Protein AF-A0A4V4HPJ9-F1 (afdb_monomer_lite)

Foldseek 3Di:
DVPPLVVVVVVLVVLLCCLQPVQLVVLLVVLVVLVVVVVVLPDPVNVVCVVVDPPVVVVVSVVSSVVSNVRSVVSNVVSVVSVVVSVVVVVVVVVVVVVVVVVVVVVD

Secondary structure (DSSP, 8-state):
-THHHHHHHHHHHHHHHHIIIIIIHHHHHHHHHHHHHHHHT-STTHHHHHTTS-HHHHHHHHHHHHHHHHHHHHHHHHHHHHHHHHHHHHHHHHHHHHHHHHHHHHT-

Structure (mmCIF, N/CA/C/O backbone):
data_AF-A0A4V4HPJ9-F1
#
_entry.id   AF-A0A4V4HPJ9-F1
#
loop_
_atom_site.group_PDB
_atom_site.id
_atom_site.type_symbol
_atom_site.label_atom_id
_atom_site.label_alt_id
_atom_site.label_comp_id
_atom_site.label_asym_id
_atom_site.label_entity_id
_atom_site.label_seq_id
_atom_site.pdbx_PDB_ins_code
_atom_site.Cartn_x
_atom_site.Cartn_y
_atom_site.Cartn_z
_atom_site.occupancy
_atom_site.B_iso_or_equiv
_atom_site.auth_seq_id
_atom_site.auth_comp_id
_atom_site.auth_asym_id
_atom_site.auth_atom_id
_atom_site.pdbx_PDB_model_num
ATOM 1 N N . MET A 1 1 ? 25.891 -0.649 -17.354 1.00 48.69 1 MET A N 1
ATOM 2 C CA . MET A 1 1 ? 24.684 0.092 -16.921 1.00 48.69 1 MET A CA 1
ATOM 3 C C . MET A 1 1 ? 23.818 -0.675 -15.906 1.00 48.69 1 MET A C 1
ATOM 5 O O . MET A 1 1 ? 23.021 -0.042 -15.237 1.00 48.69 1 MET A O 1
ATOM 9 N N . ALA A 1 2 ? 24.025 -1.981 -15.671 1.00 51.81 2 ALA A N 1
ATOM 10 C CA . ALA A 1 2 ? 23.224 -2.787 -14.729 1.00 51.81 2 ALA A CA 1
ATOM 11 C C . ALA A 1 2 ? 23.339 -2.425 -13.224 1.00 51.81 2 ALA A C 1
ATOM 13 O O . ALA A 1 2 ? 22.511 -2.853 -12.429 1.00 51.81 2 ALA A O 1
ATOM 14 N N . ALA A 1 3 ? 24.340 -1.639 -12.810 1.00 53.06 3 ALA A N 1
ATOM 15 C CA . ALA A 1 3 ? 24.595 -1.365 -11.390 1.00 53.06 3 ALA A CA 1
ATOM 16 C C . ALA A 1 3 ? 23.608 -0.366 -10.744 1.00 53.06 3 ALA A C 1
ATOM 18 O O . ALA A 1 3 ? 23.471 -0.363 -9.527 1.00 53.06 3 ALA A O 1
ATOM 19 N N . GLY A 1 4 ? 22.921 0.470 -11.535 1.00 58.69 4 GLY A N 1
ATOM 20 C CA . GLY A 1 4 ? 21.981 1.473 -11.011 1.00 58.69 4 GLY A CA 1
ATOM 21 C C . GLY A 1 4 ? 20.619 0.891 -10.620 1.00 58.69 4 GLY A C 1
ATOM 22 O O . GLY A 1 4 ? 20.077 1.243 -9.575 1.00 58.69 4 GLY A O 1
ATOM 23 N N . TRP A 1 5 ? 20.095 -0.043 -11.418 1.00 63.00 5 TRP A N 1
ATOM 24 C CA . TRP A 1 5 ? 18.784 -0.653 -11.174 1.00 63.00 5 TRP A CA 1
ATOM 25 C C . TRP A 1 5 ? 18.772 -1.605 -9.985 1.00 63.00 5 TRP A C 1
ATOM 27 O O . TRP A 1 5 ? 17.794 -1.609 -9.254 1.00 63.00 5 TRP A O 1
ATOM 37 N N . GLY A 1 6 ? 19.862 -2.336 -9.723 1.00 62.88 6 GLY A N 1
ATOM 38 C CA . GLY A 1 6 ? 19.933 -3.225 -8.555 1.00 62.88 6 GLY A CA 1
ATOM 39 C C . GLY A 1 6 ? 19.735 -2.483 -7.227 1.00 62.88 6 GLY A C 1
ATOM 40 O O . GLY A 1 6 ? 18.981 -2.938 -6.375 1.00 62.88 6 GLY A O 1
ATOM 41 N N . VAL A 1 7 ? 20.339 -1.297 -7.088 1.00 69.81 7 VAL A N 1
ATOM 42 C CA . VAL A 1 7 ? 20.218 -0.458 -5.880 1.00 69.81 7 VAL A CA 1
ATOM 43 C C . VAL A 1 7 ? 18.826 0.178 -5.774 1.00 69.81 7 VAL A C 1
ATOM 45 O O . VAL A 1 7 ? 18.252 0.251 -4.690 1.00 69.81 7 VAL A O 1
ATOM 48 N N . ILE A 1 8 ? 18.261 0.625 -6.900 1.00 79.69 8 ILE A N 1
ATOM 49 C CA . ILE A 1 8 ? 16.920 1.229 -6.938 1.00 79.69 8 ILE A CA 1
ATOM 50 C C . ILE A 1 8 ? 15.834 0.173 -6.689 1.00 79.69 8 ILE A C 1
ATOM 52 O O . ILE A 1 8 ? 14.886 0.438 -5.951 1.00 79.69 8 ILE A O 1
ATOM 56 N N . GLY A 1 9 ? 15.980 -1.025 -7.250 1.00 82.62 9 GLY A N 1
ATOM 57 C CA . GLY A 1 9 ? 15.037 -2.123 -7.068 1.00 82.62 9 GLY A CA 1
ATOM 58 C C . GLY A 1 9 ? 15.011 -2.647 -5.639 1.00 82.62 9 GLY A C 1
ATOM 59 O O . GLY A 1 9 ? 13.931 -2.880 -5.101 1.00 82.62 9 GLY A O 1
ATOM 60 N N . GLU A 1 10 ? 16.167 -2.733 -4.974 1.00 86.19 10 GLU A N 1
ATOM 61 C CA . GLU A 1 10 ? 16.234 -3.070 -3.547 1.00 86.19 10 GLU A CA 1
ATOM 62 C C . GLU A 1 10 ? 15.531 -2.012 -2.682 1.00 86.19 10 GLU A C 1
ATOM 64 O O . GLU A 1 10 ? 14.713 -2.349 -1.825 1.00 86.19 10 GLU A O 1
ATOM 69 N N . ALA A 1 11 ? 15.772 -0.723 -2.943 1.00 85.75 11 ALA A N 1
ATOM 70 C CA . ALA A 1 11 ? 15.100 0.360 -2.226 1.00 85.75 11 ALA A CA 1
ATOM 71 C C . ALA A 1 11 ? 13.573 0.339 -2.427 1.00 85.75 11 ALA A C 1
ATOM 73 O O . ALA A 1 11 ? 12.820 0.552 -1.476 1.00 85.75 11 ALA A O 1
ATOM 74 N N . ILE A 1 12 ? 13.108 0.043 -3.643 1.00 87.25 12 ILE A N 1
ATOM 75 C CA . ILE A 1 12 ? 11.679 -0.072 -3.957 1.00 87.25 12 ILE A CA 1
ATOM 76 C C . ILE A 1 12 ? 11.066 -1.304 -3.289 1.00 87.25 12 ILE A C 1
ATOM 78 O O . ILE A 1 12 ? 9.984 -1.203 -2.713 1.00 87.25 12 ILE A O 1
ATOM 82 N N . ALA A 1 13 ? 11.750 -2.448 -3.307 1.00 87.50 13 ALA A N 1
ATOM 83 C CA . ALA A 1 13 ? 11.294 -3.648 -2.614 1.00 87.50 13 ALA A CA 1
ATOM 84 C C . ALA A 1 13 ? 11.160 -3.406 -1.102 1.00 87.50 13 ALA A C 1
ATOM 86 O O . ALA A 1 13 ? 10.139 -3.762 -0.514 1.00 87.50 13 ALA A O 1
ATOM 87 N N . ASN A 1 14 ? 12.140 -2.730 -0.493 1.00 90.19 14 ASN A N 1
ATOM 88 C CA . ASN A 1 14 ? 12.102 -2.351 0.919 1.00 90.19 14 ASN A CA 1
ATOM 89 C C . ASN A 1 14 ? 10.951 -1.383 1.225 1.00 90.19 14 ASN A C 1
ATOM 91 O O . ASN A 1 14 ? 10.254 -1.562 2.219 1.00 90.19 14 ASN A O 1
ATOM 95 N N . LEU A 1 15 ? 10.703 -0.396 0.359 1.00 90.12 15 LEU A N 1
ATOM 96 C CA . LEU A 1 15 ? 9.577 0.530 0.502 1.00 90.12 15 LEU A CA 1
ATOM 97 C C . LEU A 1 15 ? 8.226 -0.195 0.435 1.00 90.12 15 LEU A C 1
ATOM 99 O O . LEU A 1 15 ? 7.340 0.075 1.244 1.00 90.12 15 LEU A O 1
ATOM 103 N N . VAL A 1 16 ? 8.062 -1.113 -0.519 1.00 90.69 16 VAL A N 1
ATOM 104 C CA . VAL A 1 16 ? 6.846 -1.926 -0.673 1.00 90.69 16 VAL A CA 1
ATOM 105 C C . VAL A 1 16 ? 6.635 -2.803 0.558 1.00 90.69 16 VAL A C 1
ATOM 107 O O . VAL A 1 16 ? 5.527 -2.844 1.090 1.00 90.69 16 VAL A O 1
ATOM 110 N N . ALA A 1 17 ? 7.691 -3.461 1.040 1.00 91.12 17 ALA A N 1
ATOM 111 C CA . ALA A 1 17 ? 7.636 -4.284 2.242 1.00 91.12 17 ALA A CA 1
ATOM 112 C C . ALA A 1 17 ? 7.251 -3.460 3.479 1.00 91.12 17 ALA A C 1
ATOM 114 O O . ALA A 1 17 ? 6.340 -3.856 4.199 1.00 91.12 17 ALA A O 1
ATOM 115 N N . ALA A 1 18 ? 7.871 -2.293 3.677 1.00 91.06 18 ALA A N 1
ATOM 116 C CA . ALA A 1 18 ? 7.551 -1.390 4.781 1.00 91.06 18 ALA A CA 1
ATOM 117 C C . ALA A 1 18 ? 6.113 -0.855 4.686 1.00 91.06 18 ALA A C 1
ATOM 119 O O . ALA A 1 18 ? 5.387 -0.819 5.670 1.00 91.06 18 ALA A O 1
ATOM 120 N N . THR A 1 19 ? 5.649 -0.494 3.488 1.00 88.50 19 THR A N 1
ATOM 121 C CA . THR A 1 19 ? 4.282 0.022 3.304 1.00 88.50 19 THR A CA 1
ATOM 122 C C . THR A 1 19 ? 3.229 -1.040 3.639 1.00 88.50 19 THR A C 1
ATOM 124 O O . THR A 1 19 ? 2.203 -0.728 4.238 1.00 88.50 19 THR A O 1
ATOM 127 N N . ARG A 1 20 ? 3.490 -2.309 3.309 1.00 90.38 20 ARG A N 1
ATOM 128 C CA . ARG A 1 20 ? 2.593 -3.418 3.662 1.00 90.38 20 ARG A CA 1
ATOM 129 C C . ARG A 1 20 ? 2.680 -3.780 5.143 1.00 90.38 20 ARG A C 1
ATOM 131 O O . ARG A 1 20 ? 1.664 -3.758 5.829 1.00 90.38 20 ARG A O 1
ATOM 138 N N . GLY A 1 21 ? 3.883 -4.060 5.638 1.00 88.56 21 GLY A N 1
ATOM 139 C CA . GLY A 1 21 ? 4.098 -4.586 6.988 1.00 88.56 21 GLY A CA 1
ATOM 140 C C . GLY A 1 21 ? 3.995 -3.546 8.104 1.00 88.56 21 GLY A C 1
ATOM 141 O O . GLY A 1 21 ? 3.474 -3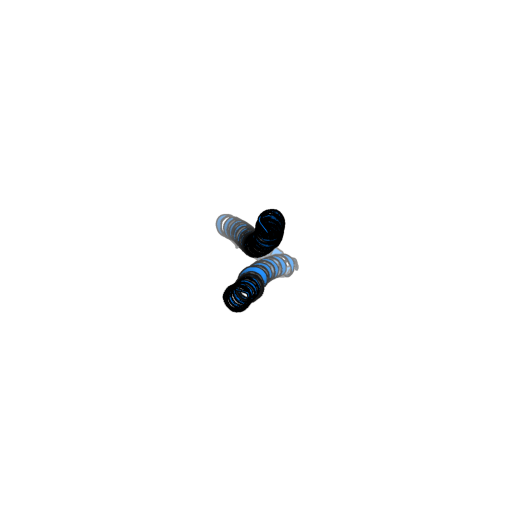.848 9.173 1.00 88.56 21 GLY A O 1
ATOM 142 N N . ASP A 1 22 ? 4.447 -2.313 7.868 1.00 90.50 22 ASP A N 1
ATOM 143 C CA . ASP A 1 22 ? 4.480 -1.274 8.906 1.00 90.50 22 ASP A CA 1
ATOM 144 C C . ASP A 1 22 ? 3.247 -0.358 8.870 1.00 90.50 22 ASP A C 1
ATOM 146 O O . ASP A 1 22 ? 3.002 0.375 9.830 1.00 90.50 22 ASP A O 1
ATOM 150 N N . VAL A 1 23 ? 2.463 -0.380 7.781 1.00 87.44 23 VAL A N 1
ATOM 151 C CA . VAL A 1 23 ? 1.300 0.510 7.603 1.00 87.44 23 VAL A CA 1
ATOM 152 C C . VAL A 1 23 ? 0.015 -0.256 7.304 1.00 87.44 23 VAL A C 1
ATOM 154 O O . VAL A 1 23 ? -0.896 -0.198 8.128 1.00 87.44 23 VAL A O 1
ATOM 157 N N . SER A 1 24 ? -0.084 -0.972 6.177 1.00 87.69 24 SER A N 1
ATOM 158 C CA . SER A 1 24 ? -1.346 -1.635 5.802 1.00 87.69 24 SER A CA 1
ATOM 159 C C . SER A 1 24 ? -1.788 -2.675 6.837 1.00 87.69 24 SER A C 1
ATOM 161 O O . SER A 1 24 ? -2.869 -2.560 7.419 1.00 87.69 24 SER A O 1
ATOM 163 N N . GLU A 1 25 ? -0.926 -3.652 7.132 1.00 90.38 25 GLU A N 1
ATOM 164 C CA . GLU A 1 25 ? -1.242 -4.753 8.044 1.00 90.38 25 GLU A CA 1
ATOM 165 C C . GLU A 1 25 ? -1.626 -4.259 9.455 1.00 90.38 25 GLU A C 1
ATOM 167 O O . GLU A 1 25 ? -2.658 -4.700 9.975 1.00 90.38 25 GLU A O 1
ATOM 172 N N . PRO A 1 26 ? -0.896 -3.313 10.087 1.00 91.12 26 PRO A N 1
ATOM 173 C CA . PRO A 1 26 ? -1.297 -2.753 11.373 1.00 91.12 26 PRO A CA 1
ATOM 174 C C . PRO A 1 26 ? -2.636 -2.016 11.330 1.00 91.12 26 PRO A C 1
ATOM 176 O O . PRO A 1 26 ? -3.438 -2.180 12.250 1.00 91.12 26 PRO A O 1
ATOM 179 N N . LEU A 1 27 ? -2.902 -1.220 10.289 1.00 86.94 27 LEU A N 1
ATOM 180 C CA . LEU A 1 27 ? -4.163 -0.483 10.163 1.00 86.94 27 LEU A CA 1
ATOM 181 C C . LEU A 1 27 ? -5.351 -1.436 10.011 1.00 86.94 27 LEU A C 1
ATOM 183 O O . LEU A 1 27 ? -6.350 -1.281 10.718 1.00 86.94 27 LEU A O 1
ATOM 187 N N . ALA A 1 28 ? -5.211 -2.467 9.176 1.00 86.62 28 ALA A N 1
ATOM 188 C CA . ALA A 1 28 ? -6.210 -3.517 9.024 1.00 86.62 28 ALA A CA 1
ATOM 189 C C . ALA A 1 28 ? -6.427 -4.287 10.338 1.00 86.62 28 ALA A C 1
ATOM 191 O O . ALA A 1 28 ? -7.565 -4.536 10.737 1.00 86.62 28 ALA A O 1
ATOM 192 N N . ALA A 1 29 ? -5.352 -4.613 11.063 1.00 88.69 29 ALA A N 1
ATOM 193 C CA . ALA A 1 29 ? -5.441 -5.305 12.346 1.00 88.69 29 ALA A CA 1
ATOM 194 C C . ALA A 1 29 ? -6.131 -4.460 13.429 1.00 88.69 29 ALA A C 1
ATOM 196 O O . ALA A 1 29 ? -6.892 -5.000 14.233 1.00 88.69 29 ALA A O 1
ATOM 197 N N . ILE A 1 30 ? -5.886 -3.146 13.470 1.00 85.69 30 ILE A N 1
ATOM 198 C CA . ILE A 1 30 ? -6.566 -2.234 14.401 1.00 85.69 30 ILE A CA 1
ATOM 199 C C . ILE A 1 30 ? -8.052 -2.135 14.049 1.00 85.69 30 ILE A C 1
ATOM 201 O O . ILE A 1 30 ? -8.882 -2.260 14.948 1.00 85.69 30 ILE A O 1
ATOM 205 N N . ALA A 1 31 ? -8.392 -1.974 12.766 1.00 83.81 31 ALA A N 1
ATOM 206 C CA . ALA A 1 31 ? -9.782 -1.947 12.312 1.00 83.81 31 ALA A CA 1
ATOM 207 C C . ALA A 1 31 ? -10.520 -3.244 12.681 1.00 83.81 31 ALA A C 1
ATOM 209 O O . ALA A 1 31 ? -11.609 -3.203 13.250 1.00 83.81 31 ALA A O 1
ATOM 210 N N . GLN A 1 32 ? -9.892 -4.401 12.452 1.00 84.06 32 GLN A N 1
ATOM 211 C CA . GLN A 1 32 ? -10.479 -5.694 12.794 1.00 84.06 32 GLN A CA 1
ATOM 212 C C . GLN A 1 32 ? -10.664 -5.865 14.307 1.00 84.06 32 GLN A C 1
ATOM 214 O O . GLN A 1 32 ? -11.720 -6.308 14.742 1.00 84.06 32 GLN A O 1
ATOM 219 N N . ARG A 1 33 ? -9.684 -5.463 15.128 1.00 84.25 33 ARG A N 1
ATOM 220 C CA . ARG A 1 33 ? -9.820 -5.501 16.596 1.00 84.25 33 ARG A CA 1
ATOM 221 C C . ARG A 1 33 ? -10.932 -4.590 17.106 1.00 84.25 33 ARG A C 1
ATOM 223 O O . ARG A 1 33 ? -11.602 -4.961 18.063 1.00 84.25 33 ARG A O 1
ATOM 230 N N . ALA A 1 34 ? -11.114 -3.418 16.496 1.00 78.44 34 ALA A N 1
ATOM 231 C CA . ALA A 1 34 ? -12.210 -2.515 16.839 1.00 78.44 34 ALA A CA 1
ATOM 232 C C . ALA A 1 34 ? -13.571 -3.171 16.548 1.00 78.44 34 ALA A C 1
ATOM 234 O O . ALA A 1 34 ? -14.432 -3.205 17.425 1.00 78.44 34 ALA A O 1
ATOM 235 N N . ARG A 1 35 ? -13.712 -3.800 15.374 1.00 78.38 35 ARG A N 1
ATOM 236 C CA . ARG A 1 35 ? -14.910 -4.562 14.999 1.00 78.38 35 ARG A CA 1
ATOM 237 C C . ARG A 1 35 ? -15.166 -5.752 15.930 1.00 78.38 35 ARG A C 1
ATOM 239 O O . ARG A 1 35 ? -16.292 -5.971 16.366 1.00 78.38 35 ARG A O 1
ATOM 246 N N . ASP A 1 36 ? -14.132 -6.527 16.244 1.00 78.88 36 ASP A N 1
ATOM 247 C CA . ASP A 1 36 ? -14.251 -7.709 17.105 1.00 78.88 36 ASP A CA 1
ATOM 248 C C . ASP A 1 36 ? -14.614 -7.332 18.548 1.00 78.88 36 ASP A C 1
ATOM 250 O O . ASP A 1 36 ? -15.337 -8.075 19.210 1.00 78.88 36 ASP A O 1
ATOM 254 N N . ALA A 1 37 ? -14.155 -6.173 19.033 1.00 72.19 37 ALA A N 1
ATOM 255 C CA . ALA A 1 37 ? -14.572 -5.631 20.322 1.00 72.19 37 ALA A CA 1
ATOM 256 C C . ALA A 1 37 ? -16.063 -5.247 20.320 1.00 72.19 37 ALA A C 1
ATOM 258 O O . ALA A 1 37 ? -16.772 -5.608 21.256 1.00 72.19 37 ALA A O 1
ATOM 259 N N . GLU A 1 38 ? -16.560 -4.611 19.250 1.00 65.56 38 GLU A N 1
ATOM 260 C CA . GLU A 1 38 ? -17.988 -4.276 19.092 1.00 65.56 38 GLU A CA 1
ATOM 261 C C . GLU A 1 38 ? -18.879 -5.536 19.004 1.00 65.56 38 GLU A C 1
ATOM 263 O O . GLU A 1 38 ? -19.996 -5.554 19.520 1.00 65.56 38 GLU A O 1
ATOM 268 N N . LEU A 1 39 ? -18.389 -6.622 18.389 1.00 59.19 39 LEU A N 1
ATOM 269 C CA . LEU A 1 39 ? -19.111 -7.899 18.271 1.00 59.19 39 LEU A CA 1
ATOM 270 C C . LEU A 1 39 ? -19.023 -8.773 19.537 1.00 59.19 39 LEU A C 1
ATOM 272 O O . LEU A 1 39 ? -19.974 -9.484 19.861 1.00 59.19 39 LEU A O 1
ATOM 276 N N . GLY A 1 40 ? -17.893 -8.745 20.251 1.00 55.62 40 GLY A N 1
ATOM 277 C CA . GLY A 1 40 ? -17.695 -9.455 21.521 1.00 55.62 40 GLY A CA 1
ATOM 278 C C . GLY A 1 40 ? -18.543 -8.881 22.662 1.00 55.62 40 GLY A C 1
ATOM 279 O O . GLY A 1 40 ? -18.966 -9.618 23.558 1.00 55.62 40 GLY A O 1
ATOM 280 N N . ASP A 1 41 ? -18.876 -7.594 22.563 1.00 54.09 41 ASP A N 1
ATOM 281 C CA . ASP A 1 41 ? -19.878 -6.898 23.363 1.00 54.09 41 ASP A CA 1
ATOM 282 C C . ASP A 1 41 ? -21.317 -7.137 22.844 1.00 54.09 41 ASP A C 1
ATOM 284 O O . ASP A 1 41 ? -22.158 -6.253 22.854 1.00 54.09 41 ASP A O 1
ATOM 288 N N . GLN A 1 42 ? -21.667 -8.355 22.431 1.00 54.38 42 GLN A N 1
ATOM 289 C CA . GLN A 1 42 ? -23.067 -8.750 22.182 1.00 54.38 42 GLN A CA 1
ATOM 290 C C . GLN A 1 42 ? -23.524 -9.853 23.146 1.00 54.38 42 GLN A C 1
ATOM 292 O O . GLN A 1 42 ? -24.282 -10.756 22.797 1.00 54.38 42 GLN A O 1
ATOM 297 N N . ASN A 1 43 ? -23.047 -9.779 24.391 1.00 52.62 43 ASN A N 1
ATOM 298 C CA . ASN A 1 43 ? -23.541 -10.575 25.511 1.00 52.62 43 ASN A CA 1
ATOM 299 C C . ASN A 1 43 ? -24.588 -9.755 26.290 1.00 52.62 43 ASN A C 1
ATOM 301 O O . ASN A 1 43 ? -24.602 -8.531 26.219 1.00 52.62 43 ASN A O 1
ATOM 305 N N . ALA A 1 44 ? -25.441 -10.393 27.099 1.00 54.69 44 ALA A N 1
ATOM 306 C CA . ALA A 1 44 ? -26.525 -9.721 27.845 1.00 54.69 44 ALA A CA 1
ATOM 307 C C . ALA A 1 44 ? -26.084 -8.517 28.724 1.00 54.69 44 ALA A C 1
ATOM 309 O O . ALA A 1 44 ? -26.910 -7.717 29.153 1.00 54.69 44 ALA A O 1
ATOM 310 N N . PHE A 1 45 ? -24.784 -8.388 29.013 1.00 55.03 45 PHE A N 1
ATOM 311 C CA . PHE A 1 45 ? -24.192 -7.271 29.754 1.00 55.03 45 PHE A CA 1
ATOM 312 C C . PHE A 1 45 ? -23.962 -6.021 28.892 1.00 55.03 45 PHE A C 1
ATOM 314 O O . PHE A 1 45 ? -24.027 -4.897 29.380 1.00 55.03 45 PHE A O 1
ATOM 321 N N . SER A 1 46 ? -23.696 -6.207 27.608 1.00 56.09 46 SER A N 1
ATOM 322 C CA . SER A 1 46 ? -23.403 -5.133 26.671 1.00 56.09 46 SER A CA 1
ATOM 323 C C . SER A 1 46 ? -24.659 -4.585 25.997 1.00 56.09 46 SER A C 1
ATOM 325 O O . SER A 1 46 ? -24.712 -3.394 25.719 1.00 56.09 46 SER A O 1
ATOM 327 N N . GLU A 1 47 ? -25.723 -5.384 25.892 1.00 58.00 47 GLU A N 1
ATOM 328 C CA . GLU A 1 47 ? -27.084 -4.899 25.597 1.00 58.00 47 GLU A CA 1
ATOM 329 C C . GLU A 1 47 ? -27.593 -3.929 26.690 1.00 58.00 47 GLU A C 1
ATOM 331 O O . GLU A 1 47 ? -28.313 -2.971 26.423 1.00 58.00 47 GLU A O 1
ATOM 336 N N . PHE A 1 48 ? -27.153 -4.116 27.940 1.00 59.94 48 PHE A N 1
ATOM 337 C CA . PHE A 1 48 ? -27.442 -3.190 29.041 1.00 59.94 48 PHE A CA 1
ATOM 338 C C . PHE A 1 48 ? -26.632 -1.882 28.942 1.00 59.94 48 PHE A C 1
ATOM 340 O O . PHE A 1 48 ? -27.100 -0.813 29.338 1.00 59.94 48 PHE A O 1
ATOM 347 N N . LEU A 1 49 ? -25.410 -1.947 28.404 1.00 60.91 49 LEU A N 1
ATOM 348 C CA . LEU A 1 49 ? -24.545 -0.782 28.195 1.00 60.91 49 LEU A CA 1
ATOM 349 C C . LEU A 1 49 ? -24.834 -0.052 26.876 1.00 60.91 49 LEU A C 1
ATOM 351 O O . LEU A 1 49 ? -24.539 1.138 26.788 1.00 60.91 49 LEU A O 1
ATOM 355 N N . SER A 1 50 ? -25.449 -0.693 25.878 1.00 60.88 50 SER A N 1
ATOM 356 C CA . SER A 1 50 ? -25.765 -0.061 24.589 1.00 60.88 50 SER A CA 1
ATOM 357 C C . SER A 1 50 ? -26.774 1.081 24.715 1.00 60.88 50 SER A C 1
ATOM 359 O O . SER A 1 50 ? -26.656 2.068 23.997 1.00 60.88 50 SER A O 1
ATOM 361 N N . ASP A 1 51 ? -27.691 1.010 25.686 1.00 60.84 51 ASP A N 1
ATOM 362 C CA . ASP A 1 51 ? -28.583 2.127 26.044 1.00 60.84 51 ASP A CA 1
ATOM 363 C C . ASP A 1 51 ? -27.864 3.247 26.828 1.00 60.84 51 ASP A C 1
ATOM 365 O O . ASP A 1 51 ? -28.407 4.336 27.022 1.00 60.84 51 ASP A O 1
ATOM 369 N N . SER A 1 52 ? -26.630 2.996 27.278 1.00 63.47 52 SER A N 1
ATOM 370 C CA . SER A 1 52 ? -25.795 3.933 28.043 1.00 63.47 52 SER A CA 1
ATOM 371 C C . SER A 1 52 ? -24.742 4.642 27.183 1.00 63.47 52 SER A C 1
ATOM 373 O O . SER A 1 52 ? -24.245 5.700 27.577 1.00 63.47 52 SER A O 1
ATOM 375 N N . VAL A 1 53 ? -24.386 4.082 26.020 1.00 65.44 53 VAL A N 1
ATOM 376 C CA . VAL A 1 53 ? -23.431 4.686 25.082 1.00 65.44 53 VAL A CA 1
ATOM 377 C C . VAL A 1 53 ? -24.173 5.670 24.171 1.00 65.44 53 VAL A C 1
ATOM 379 O O . VAL A 1 53 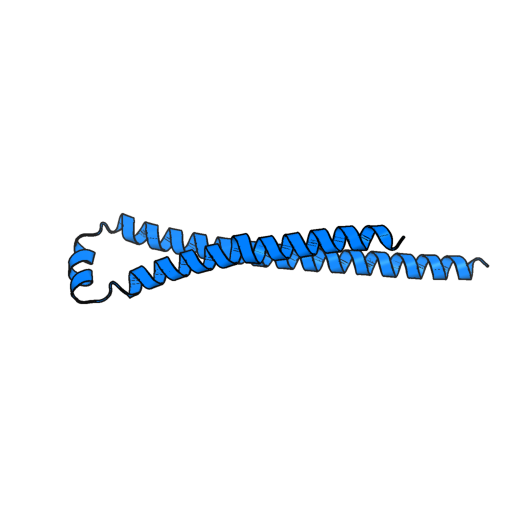? -25.078 5.276 23.436 1.00 65.44 53 VAL A O 1
ATOM 382 N N . PRO A 1 54 ? -23.805 6.964 24.164 1.00 73.25 54 PRO A N 1
ATOM 383 C CA . PRO A 1 54 ? -24.400 7.935 23.257 1.00 73.25 54 PRO A CA 1
ATOM 384 C C . PRO A 1 54 ? -24.249 7.502 21.794 1.00 73.25 54 PRO A C 1
ATOM 386 O O . PRO A 1 54 ? -23.149 7.179 21.348 1.00 73.25 54 PRO A O 1
ATOM 389 N N . SER A 1 55 ? -25.328 7.587 21.014 1.00 70.31 55 SER A N 1
ATOM 390 C CA . SER A 1 55 ? -25.350 7.201 19.591 1.00 70.31 55 SER A CA 1
ATOM 391 C C . SER A 1 55 ? -24.268 7.881 18.738 1.00 70.31 55 SER A C 1
ATOM 393 O O . SER A 1 55 ? -23.783 7.299 17.769 1.00 70.31 55 SER A O 1
ATOM 395 N N . ALA A 1 56 ? -23.844 9.090 19.123 1.00 65.81 56 ALA A N 1
ATOM 396 C CA . ALA A 1 56 ? -22.737 9.803 18.493 1.00 65.81 56 ALA A CA 1
ATOM 397 C C . ALA A 1 56 ? -21.399 9.046 18.601 1.00 65.81 56 ALA A C 1
ATOM 399 O O . ALA A 1 56 ? -20.642 9.028 17.633 1.00 65.81 56 ALA A O 1
ATOM 400 N N . ILE A 1 57 ? -21.128 8.385 19.731 1.00 69.56 57 ILE A N 1
ATOM 401 C CA . ILE A 1 57 ? -19.891 7.621 19.963 1.00 69.56 57 ILE A CA 1
ATOM 402 C C . ILE A 1 57 ? -19.895 6.344 19.116 1.00 69.56 57 ILE A C 1
ATOM 404 O O . ILE A 1 57 ? -18.956 6.117 18.364 1.00 69.56 57 ILE A O 1
ATOM 408 N N . ALA A 1 58 ? -21.002 5.595 19.107 1.00 68.50 58 ALA A N 1
ATOM 409 C CA . ALA A 1 58 ? -21.134 4.407 18.256 1.00 68.50 58 ALA A CA 1
ATOM 410 C C . ALA A 1 58 ? -20.992 4.737 16.754 1.00 68.50 58 ALA A C 1
ATOM 412 O O . ALA A 1 58 ? -20.377 3.998 15.986 1.00 68.50 58 ALA A O 1
ATOM 413 N N . SER A 1 59 ? -21.535 5.880 16.313 1.00 69.94 59 SER A N 1
ATOM 414 C CA . SER A 1 59 ? -21.377 6.333 14.923 1.00 69.94 59 SER A CA 1
ATOM 415 C C . SER A 1 59 ? -19.942 6.752 14.586 1.00 69.94 59 SER A C 1
ATOM 417 O O . SER A 1 59 ? -19.491 6.565 13.452 1.00 69.94 59 SER A O 1
ATOM 419 N N . PHE A 1 60 ? -19.222 7.299 15.568 1.00 75.31 60 PHE A N 1
ATOM 420 C CA . PHE A 1 60 ? -17.823 7.676 15.431 1.00 75.31 60 PHE A CA 1
ATOM 421 C C . PHE A 1 60 ? -16.939 6.437 15.286 1.00 75.31 60 PHE A C 1
ATOM 423 O O . PHE A 1 60 ? -16.149 6.391 14.346 1.00 75.31 60 PHE A O 1
ATOM 430 N N . ASP A 1 61 ? -17.132 5.414 16.122 1.00 77.69 61 ASP A N 1
ATOM 431 C CA . ASP A 1 61 ? -16.335 4.180 16.085 1.00 77.69 61 ASP A CA 1
ATOM 432 C C . ASP A 1 61 ? -16.468 3.456 14.741 1.00 77.69 61 ASP A C 1
ATOM 434 O O . ASP A 1 61 ? -15.463 3.136 14.104 1.00 77.69 61 ASP A O 1
ATOM 438 N N . ARG A 1 62 ? -17.693 3.334 14.216 1.00 78.75 62 ARG A N 1
ATOM 439 C CA . ARG A 1 62 ? -17.934 2.749 12.886 1.00 78.75 62 ARG A CA 1
ATOM 440 C C . ARG A 1 62 ? -17.290 3.554 11.754 1.00 78.75 62 ARG A C 1
ATOM 442 O O . ARG A 1 62 ? -16.806 2.995 10.771 1.00 78.75 62 ARG A O 1
ATOM 449 N N . THR A 1 63 ? -17.288 4.881 11.878 1.00 82.62 63 THR A N 1
ATOM 450 C CA . THR A 1 63 ? -16.638 5.769 10.902 1.00 82.62 63 THR A CA 1
ATOM 451 C C . THR A 1 63 ? -15.117 5.627 10.964 1.00 82.62 63 THR A C 1
ATOM 453 O O . THR A 1 63 ? -14.462 5.565 9.924 1.00 82.62 63 THR A O 1
ATOM 456 N N . ALA A 1 64 ? -14.555 5.542 12.170 1.00 79.56 64 ALA A N 1
ATOM 457 C CA . ALA A 1 64 ? -13.129 5.353 12.392 1.00 79.56 64 ALA A CA 1
ATOM 458 C C . ALA A 1 64 ? -12.654 3.989 11.870 1.00 79.56 64 ALA A C 1
ATOM 460 O O . ALA A 1 64 ? -11.642 3.925 11.176 1.00 79.56 64 ALA A O 1
ATOM 461 N N . GLU A 1 65 ? -13.409 2.918 12.113 1.00 85.31 65 GLU A N 1
ATOM 462 C CA . GLU A 1 65 ? -13.133 1.580 11.580 1.00 85.31 65 GLU A CA 1
ATOM 463 C C . GLU A 1 65 ? -13.102 1.567 10.042 1.00 85.31 65 GLU A C 1
ATOM 465 O O . GLU A 1 65 ? -12.166 1.042 9.428 1.00 85.31 65 GLU A O 1
ATOM 470 N N . GLY A 1 66 ? -14.100 2.194 9.411 1.00 84.94 66 GLY A N 1
ATOM 471 C CA . GLY A 1 66 ? -14.155 2.332 7.957 1.00 84.94 66 GLY A CA 1
ATOM 472 C C . GLY A 1 66 ? -12.977 3.134 7.402 1.00 84.94 66 GLY A C 1
ATOM 473 O O . GLY A 1 66 ? -12.385 2.745 6.397 1.00 84.94 66 GLY A O 1
ATOM 474 N N . ALA A 1 67 ? -12.591 4.220 8.077 1.00 87.88 67 ALA A N 1
ATOM 475 C CA . ALA A 1 67 ? -11.442 5.034 7.690 1.00 87.88 67 ALA A CA 1
ATOM 476 C C . ALA A 1 67 ? -10.112 4.274 7.819 1.00 87.88 67 ALA A C 1
ATOM 478 O O . ALA A 1 67 ? -9.266 4.380 6.933 1.00 87.88 67 ALA A O 1
ATOM 479 N N . LEU A 1 68 ? -9.935 3.486 8.884 1.00 86.25 68 LEU A N 1
ATOM 480 C CA . LEU A 1 68 ? -8.750 2.648 9.081 1.00 86.25 68 LEU A CA 1
ATOM 481 C C . LEU A 1 68 ? -8.649 1.551 8.017 1.00 86.25 68 LEU A C 1
ATOM 483 O O . LEU A 1 68 ? -7.572 1.347 7.462 1.00 86.25 68 LEU A O 1
ATOM 487 N N . SER A 1 69 ? -9.769 0.903 7.684 1.00 89.12 69 SER A N 1
ATOM 488 C CA . SER A 1 69 ? -9.812 -0.103 6.613 1.00 89.12 69 SER A CA 1
ATOM 489 C C . SER A 1 69 ? -9.472 0.518 5.256 1.00 89.12 69 SER A C 1
ATOM 491 O O . SER A 1 69 ? -8.595 0.029 4.555 1.00 89.12 69 SER A O 1
ATOM 493 N N . ALA A 1 70 ? -10.081 1.661 4.922 1.00 89.44 70 ALA A N 1
ATOM 494 C CA . ALA A 1 70 ? -9.791 2.369 3.676 1.00 89.44 70 ALA A CA 1
ATOM 495 C C . ALA A 1 70 ? -8.332 2.855 3.594 1.00 89.44 70 ALA A C 1
ATOM 497 O O . ALA A 1 70 ? -7.745 2.889 2.512 1.00 89.44 70 ALA A O 1
ATOM 498 N N . ALA A 1 71 ? -7.734 3.235 4.726 1.00 86.56 71 ALA A N 1
ATOM 499 C CA . ALA A 1 71 ? -6.328 3.616 4.791 1.00 86.56 71 ALA A CA 1
ATOM 500 C C . ALA A 1 71 ? -5.390 2.416 4.574 1.00 86.56 71 ALA A C 1
ATOM 502 O O . ALA A 1 71 ? -4.378 2.570 3.889 1.00 86.56 71 ALA A O 1
ATOM 503 N N . ALA A 1 72 ? -5.733 1.238 5.106 1.00 89.19 72 ALA A N 1
ATOM 504 C CA . ALA A 1 72 ? -5.008 -0.003 4.835 1.00 89.19 72 ALA A CA 1
ATOM 505 C C . ALA A 1 72 ? -5.083 -0.375 3.343 1.00 89.19 72 ALA A C 1
ATOM 507 O O . ALA A 1 72 ? -4.050 -0.516 2.690 1.00 89.19 72 ALA A O 1
ATOM 508 N N . ASP A 1 73 ? -6.292 -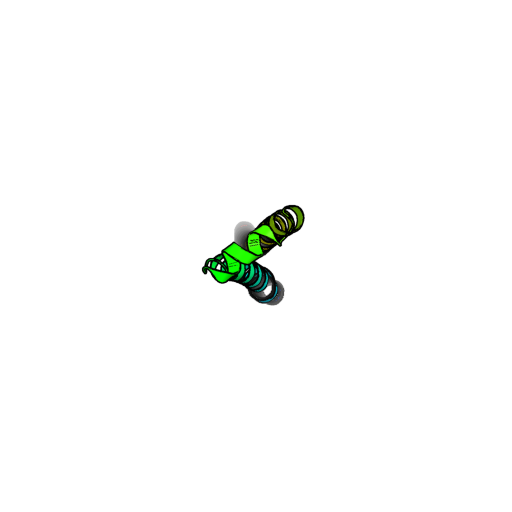0.385 2.770 1.00 91.00 73 ASP A N 1
ATOM 509 C CA . ASP A 1 73 ? -6.511 -0.670 1.346 1.00 91.00 73 ASP A CA 1
ATOM 510 C C . ASP A 1 73 ? -5.717 0.288 0.443 1.00 91.00 73 ASP A C 1
ATOM 512 O O . ASP A 1 73 ? -5.107 -0.118 -0.550 1.00 91.00 73 ASP A O 1
ATOM 516 N N . PHE A 1 74 ? -5.686 1.577 0.796 1.00 92.00 74 PHE A N 1
ATOM 517 C CA . PHE A 1 74 ? -4.897 2.573 0.078 1.00 92.00 74 PHE A CA 1
ATOM 518 C C . PHE A 1 74 ? -3.391 2.297 0.165 1.00 92.00 74 PHE A C 1
ATOM 520 O O . PHE A 1 74 ? -2.694 2.414 -0.845 1.00 92.00 74 PHE A O 1
ATOM 527 N N . ALA A 1 75 ? -2.880 1.935 1.344 1.00 87.88 75 ALA A N 1
ATOM 528 C CA . ALA A 1 75 ? -1.469 1.611 1.529 1.00 87.88 75 ALA A CA 1
ATOM 529 C C . ALA A 1 75 ? -1.057 0.387 0.691 1.00 87.88 75 ALA A C 1
ATOM 531 O O . ALA A 1 75 ? -0.021 0.423 0.021 1.00 87.88 75 ALA A O 1
ATOM 532 N N . ASP A 1 76 ? -1.891 -0.652 0.638 1.00 88.25 76 ASP A N 1
ATOM 533 C CA . ASP A 1 76 ? -1.637 -1.825 -0.203 1.00 88.25 76 ASP A CA 1
ATOM 534 C C . ASP A 1 76 ? -1.683 -1.505 -1.696 1.00 88.25 76 ASP A C 1
ATOM 536 O O . ASP A 1 76 ? -0.784 -1.913 -2.442 1.00 88.25 76 ASP A O 1
ATOM 540 N N . ALA A 1 77 ? -2.679 -0.729 -2.130 1.00 91.50 77 ALA A N 1
ATOM 541 C CA . ALA A 1 77 ? -2.792 -0.284 -3.515 1.00 91.50 77 ALA A CA 1
ATOM 542 C C . ALA A 1 77 ? -1.594 0.583 -3.934 1.00 91.50 77 ALA A C 1
ATOM 544 O O . ALA A 1 77 ? -1.083 0.451 -5.048 1.00 91.50 77 ALA A O 1
ATOM 545 N N . LEU A 1 78 ? -1.102 1.444 -3.037 1.00 89.81 78 LEU A N 1
ATOM 546 C CA . LEU A 1 78 ? 0.103 2.236 -3.263 1.00 89.81 78 LEU A CA 1
ATOM 547 C C . LEU A 1 78 ? 1.333 1.333 -3.416 1.00 89.81 78 LEU A C 1
ATOM 549 O O . LEU A 1 78 ? 2.103 1.502 -4.362 1.00 89.81 78 LEU A O 1
ATOM 553 N N . ALA A 1 79 ? 1.503 0.357 -2.522 1.00 88.56 79 ALA A N 1
ATOM 554 C CA . ALA A 1 79 ? 2.612 -0.589 -2.574 1.00 88.56 79 ALA A CA 1
ATOM 555 C C . ALA A 1 79 ? 2.604 -1.403 -3.883 1.00 88.56 79 ALA A C 1
ATOM 557 O O . ALA A 1 79 ? 3.639 -1.572 -4.531 1.00 88.56 79 ALA A O 1
ATOM 558 N N . GLU A 1 80 ? 1.429 -1.862 -4.319 1.00 91.25 80 GLU A N 1
ATOM 559 C CA . GLU A 1 80 ? 1.269 -2.559 -5.596 1.00 91.25 80 GLU A CA 1
ATOM 560 C C . GLU A 1 80 ? 1.556 -1.647 -6.798 1.00 91.25 80 GLU A C 1
ATOM 562 O O . GLU A 1 80 ? 2.298 -2.037 -7.704 1.00 91.25 80 GLU A O 1
ATOM 567 N N . GLY A 1 81 ? 1.039 -0.416 -6.785 1.00 89.75 81 GLY A N 1
ATOM 568 C CA . GLY A 1 81 ? 1.263 0.567 -7.843 1.00 89.75 81 GLY A CA 1
ATOM 569 C C . GLY A 1 81 ? 2.740 0.918 -8.021 1.00 89.75 81 GLY A C 1
ATOM 570 O O . GLY A 1 81 ? 3.239 0.945 -9.148 1.00 89.75 81 GLY A O 1
ATOM 571 N N . VAL A 1 82 ? 3.469 1.116 -6.919 1.00 91.38 82 VAL A N 1
ATOM 572 C CA . VAL A 1 82 ? 4.917 1.376 -6.943 1.00 91.38 82 VAL A CA 1
ATOM 573 C C . VAL A 1 82 ? 5.679 0.178 -7.518 1.00 91.38 82 VAL A C 1
ATOM 575 O O . VAL A 1 82 ? 6.534 0.356 -8.389 1.00 91.38 82 VAL A O 1
ATOM 578 N N . ALA A 1 83 ? 5.345 -1.046 -7.098 1.00 89.06 83 ALA A N 1
ATOM 579 C CA . ALA A 1 83 ? 5.969 -2.256 -7.631 1.00 89.06 83 ALA A CA 1
ATOM 580 C C . ALA A 1 83 ? 5.704 -2.432 -9.139 1.00 89.06 83 ALA A C 1
ATOM 582 O O . ALA A 1 83 ? 6.609 -2.793 -9.895 1.00 89.06 83 ALA A O 1
ATOM 583 N N . ALA A 1 84 ? 4.477 -2.162 -9.591 1.00 90.69 84 ALA A N 1
ATOM 584 C CA . ALA A 1 84 ? 4.101 -2.245 -10.998 1.00 90.69 84 ALA A CA 1
ATOM 585 C C . ALA A 1 84 ? 4.827 -1.193 -11.849 1.00 90.69 84 ALA A C 1
ATOM 587 O O . ALA A 1 84 ? 5.377 -1.527 -12.901 1.00 90.69 84 ALA A O 1
ATOM 588 N N . ALA A 1 85 ? 4.885 0.055 -11.375 1.00 87.81 85 ALA A N 1
ATOM 589 C CA . ALA A 1 85 ? 5.607 1.132 -12.045 1.00 87.81 85 ALA A CA 1
ATOM 590 C C . ALA A 1 85 ? 7.097 0.799 -12.184 1.00 87.81 85 ALA A C 1
ATOM 592 O O . ALA A 1 85 ? 7.667 0.947 -13.263 1.00 87.81 85 ALA A O 1
ATOM 593 N N . HIS A 1 86 ? 7.715 0.281 -11.122 1.00 89.56 86 HIS A N 1
ATOM 594 C CA . HIS A 1 86 ? 9.116 -0.120 -11.152 1.00 89.56 86 HIS A CA 1
ATOM 595 C C . HIS A 1 86 ? 9.402 -1.192 -12.211 1.00 89.56 86 HIS A C 1
ATOM 597 O O . HIS A 1 86 ? 10.291 -1.003 -13.040 1.00 89.56 86 HIS A O 1
ATOM 603 N N . ARG A 1 87 ? 8.597 -2.263 -12.259 1.00 88.62 87 ARG A N 1
ATOM 604 C CA . ARG A 1 87 ? 8.725 -3.313 -13.286 1.00 88.62 87 ARG A CA 1
ATOM 605 C C . ARG A 1 87 ? 8.555 -2.761 -14.699 1.00 88.62 87 ARG A C 1
ATOM 607 O O . ARG A 1 87 ? 9.269 -3.176 -15.607 1.00 88.62 87 ARG A O 1
ATOM 614 N N . ALA A 1 88 ? 7.615 -1.835 -14.893 1.00 89.31 88 ALA A N 1
ATOM 615 C CA . ALA A 1 88 ? 7.401 -1.200 -16.189 1.00 89.31 88 ALA A CA 1
ATOM 616 C C . ALA A 1 88 ? 8.628 -0.390 -16.635 1.00 89.31 88 ALA A C 1
ATOM 618 O O . ALA A 1 88 ? 8.992 -0.440 -17.809 1.00 89.31 88 ALA A O 1
ATOM 619 N N . TYR A 1 89 ? 9.290 0.306 -15.707 1.00 87.69 89 TYR A N 1
ATOM 620 C CA . TYR A 1 89 ? 10.527 1.023 -16.001 1.00 87.69 89 TYR A CA 1
ATOM 621 C C . TYR A 1 89 ? 11.699 0.089 -16.308 1.00 87.69 89 TYR A C 1
ATOM 623 O O . TYR A 1 89 ? 12.385 0.317 -17.300 1.00 87.69 89 TYR A O 1
ATOM 631 N N . GLU A 1 90 ? 11.909 -0.972 -15.524 1.00 88.94 90 GLU A N 1
ATOM 632 C CA . GLU A 1 90 ? 12.969 -1.956 -15.802 1.00 88.94 90 GLU A CA 1
ATOM 633 C C . GLU A 1 90 ? 12.790 -2.619 -17.171 1.00 88.94 90 GLU A C 1
ATOM 635 O O . GLU A 1 90 ? 13.748 -2.845 -17.909 1.00 88.94 90 GLU A O 1
ATOM 640 N N . GLU A 1 91 ? 11.546 -2.931 -17.524 1.00 90.69 91 GLU A N 1
ATOM 641 C CA . GLU A 1 91 ? 11.200 -3.501 -18.817 1.00 90.69 91 GLU A CA 1
ATOM 642 C C . GLU A 1 91 ? 11.434 -2.504 -19.962 1.00 90.69 91 GLU A C 1
ATOM 644 O O . GLU A 1 91 ? 11.994 -2.870 -20.9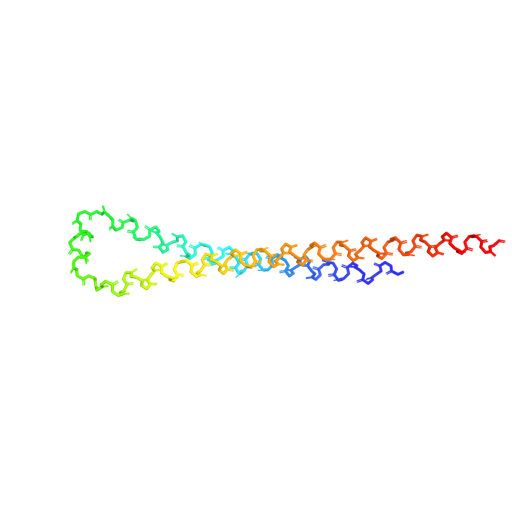95 1.00 90.69 91 GLU A O 1
ATOM 649 N N . ALA A 1 92 ? 11.039 -1.240 -19.787 1.00 89.12 92 ALA A N 1
ATOM 650 C CA . ALA A 1 92 ? 11.284 -0.193 -20.774 1.00 89.12 92 ALA A CA 1
ATOM 651 C C . ALA A 1 92 ? 12.786 0.067 -20.980 1.00 89.12 92 ALA A C 1
ATOM 653 O O . ALA A 1 92 ? 13.227 0.232 -22.120 1.00 89.12 92 ALA A O 1
ATOM 654 N N . ASP A 1 93 ? 13.575 0.063 -19.902 1.00 88.06 93 ASP A N 1
ATOM 655 C CA . ASP A 1 93 ? 15.029 0.224 -19.963 1.00 88.06 93 ASP A CA 1
ATOM 656 C C . ASP A 1 93 ? 15.684 -0.947 -20.702 1.00 88.06 93 ASP A C 1
ATOM 658 O O . ASP A 1 93 ? 16.475 -0.735 -21.620 1.00 88.06 93 ASP A O 1
ATOM 662 N N . ARG A 1 94 ? 15.267 -2.185 -20.400 1.00 89.19 94 ARG A N 1
ATOM 663 C CA . ARG A 1 94 ? 15.753 -3.382 -21.097 1.00 89.19 94 ARG A CA 1
ATOM 664 C C . ARG A 1 94 ? 15.482 -3.316 -22.597 1.00 89.19 94 ARG A C 1
ATOM 666 O O . ARG A 1 94 ? 16.412 -3.474 -23.381 1.00 89.19 94 ARG A O 1
ATOM 673 N N . ARG A 1 95 ? 14.244 -3.001 -22.998 1.00 92.44 95 ARG A N 1
ATOM 674 C CA . ARG A 1 95 ? 13.893 -2.843 -24.421 1.00 92.44 95 ARG A CA 1
ATOM 675 C C . ARG A 1 95 ? 14.708 -1.746 -25.096 1.00 92.44 95 ARG A C 1
ATOM 677 O O . ARG A 1 95 ? 15.137 -1.923 -26.231 1.00 92.44 95 ARG A O 1
ATOM 684 N N . SER A 1 96 ? 14.940 -0.634 -24.399 1.00 89.19 96 SER A N 1
ATOM 685 C CA . SER A 1 96 ? 15.751 0.470 -24.920 1.00 89.19 96 SER A CA 1
ATOM 686 C C . SER A 1 96 ? 17.204 0.036 -25.133 1.00 89.19 96 SER A C 1
ATOM 688 O O . SER A 1 96 ? 17.794 0.355 -26.161 1.00 89.19 96 SER A O 1
ATOM 690 N N . CYS A 1 97 ? 17.784 -0.730 -24.202 1.00 89.44 97 CYS A N 1
ATOM 691 C CA . CYS A 1 97 ? 19.115 -1.311 -24.374 1.00 89.44 97 CYS A CA 1
ATOM 692 C C . CYS A 1 97 ? 19.176 -2.286 -25.555 1.00 89.44 97 CYS A C 1
ATOM 694 O O . CYS A 1 97 ? 20.096 -2.178 -26.363 1.00 89.44 97 CYS A O 1
ATOM 696 N N . ASP A 1 98 ? 18.206 -3.192 -25.681 1.00 93.00 98 ASP A N 1
ATOM 697 C CA . ASP A 1 98 ? 18.151 -4.159 -26.783 1.00 93.00 98 ASP A CA 1
ATOM 698 C C . ASP A 1 98 ? 18.047 -3.449 -28.142 1.00 93.00 98 ASP A C 1
ATOM 700 O O . ASP A 1 98 ? 18.727 -3.809 -29.105 1.00 93.00 98 ASP A O 1
ATOM 704 N N . GLU A 1 99 ? 17.245 -2.384 -28.217 1.00 93.62 99 GLU A N 1
ATOM 705 C CA . GLU A 1 99 ? 17.115 -1.576 -29.426 1.00 93.62 99 GLU A CA 1
ATOM 706 C C . GLU A 1 99 ? 18.395 -0.797 -29.752 1.00 93.62 99 GLU A C 1
ATOM 708 O O . GLU A 1 99 ? 18.803 -0.762 -30.913 1.00 93.62 99 GLU A O 1
ATOM 713 N N . LEU A 1 100 ? 19.077 -0.231 -28.751 1.00 91.56 100 LEU A N 1
ATOM 714 C CA . LEU A 1 100 ? 20.374 0.423 -28.949 1.00 91.56 100 LEU A CA 1
ATOM 715 C C . LEU A 1 100 ? 21.436 -0.555 -29.463 1.00 91.56 100 LEU A C 1
ATOM 717 O O . LEU A 1 100 ? 22.216 -0.192 -30.345 1.00 91.56 100 LEU A O 1
ATOM 721 N N . VAL A 1 101 ? 21.465 -1.787 -28.943 1.00 93.12 101 VAL A N 1
ATOM 722 C CA . VAL A 1 101 ? 22.363 -2.845 -29.432 1.00 93.12 101 VAL A CA 1
ATOM 723 C C . VAL A 1 101 ? 22.051 -3.158 -30.892 1.00 93.12 101 VAL A C 1
ATOM 725 O O . VAL A 1 101 ? 22.951 -3.067 -31.725 1.00 93.12 101 VAL A O 1
ATOM 728 N N . ARG A 1 102 ? 20.777 -3.410 -31.223 1.00 93.94 102 ARG A N 1
ATOM 729 C CA . ARG A 1 102 ? 20.335 -3.682 -32.599 1.00 93.94 102 ARG A CA 1
ATOM 730 C C . ARG A 1 102 ? 20.726 -2.562 -33.567 1.00 93.94 102 ARG A C 1
ATOM 732 O O . ARG A 1 102 ? 21.317 -2.824 -34.605 1.00 93.94 102 ARG A O 1
ATOM 739 N N . LEU A 1 103 ? 20.440 -1.306 -33.218 1.00 92.88 103 LEU A N 1
ATOM 740 C CA . LEU A 1 103 ? 20.779 -0.148 -34.054 1.00 92.88 103 LEU A CA 1
ATOM 741 C C . LEU A 1 103 ? 22.294 0.023 -34.229 1.00 92.88 103 LEU A C 1
ATOM 743 O O . LEU A 1 103 ? 22.744 0.482 -35.275 1.00 92.88 103 LEU A O 1
ATOM 747 N N . THR A 1 104 ? 23.087 -0.337 -33.218 1.00 91.31 104 THR A N 1
ATOM 748 C CA . THR A 1 104 ? 24.554 -0.291 -33.30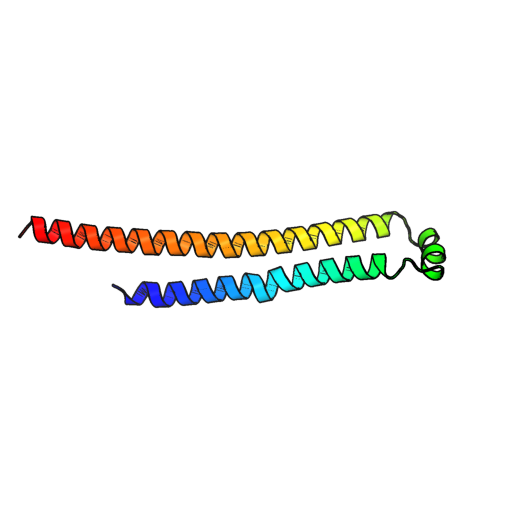7 1.00 91.31 104 THR A CA 1
ATOM 749 C C . THR A 1 104 ? 25.094 -1.387 -34.228 1.00 91.31 104 THR A C 1
ATOM 751 O O . THR A 1 104 ? 26.063 -1.148 -34.946 1.00 91.31 104 THR A O 1
ATOM 754 N N . GLU A 1 105 ? 24.476 -2.570 -34.233 1.00 90.94 105 GLU A N 1
ATOM 755 C CA . GLU A 1 105 ? 24.804 -3.657 -35.164 1.00 90.94 105 GLU A CA 1
ATOM 756 C C . GLU A 1 105 ? 24.415 -3.314 -36.607 1.00 90.94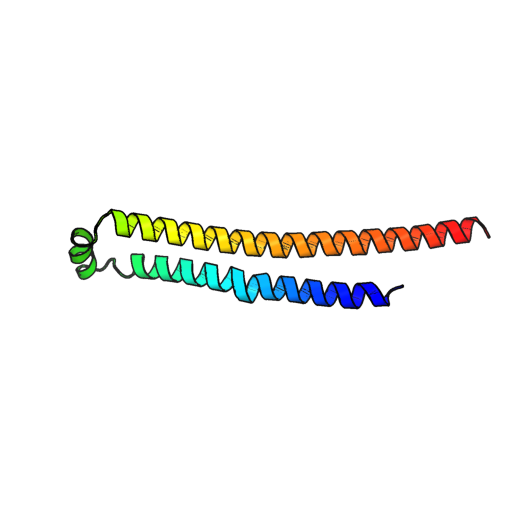 105 GLU A C 1
ATOM 758 O O . GLU A 1 105 ? 25.212 -3.554 -37.507 1.00 90.94 105 GLU A O 1
ATOM 763 N N . ASP A 1 106 ? 23.261 -2.674 -36.824 1.00 84.19 106 ASP A N 1
ATOM 764 C CA . ASP A 1 106 ? 22.790 -2.247 -38.153 1.00 84.19 106 ASP A CA 1
ATOM 765 C C . ASP A 1 106 ? 23.707 -1.189 -38.814 1.00 84.19 106 ASP A C 1
ATOM 767 O O . ASP A 1 106 ? 23.710 -1.035 -40.037 1.00 84.19 106 ASP A O 1
ATOM 771 N N . LEU A 1 107 ? 24.473 -0.433 -38.019 1.00 81.31 107 LEU A N 1
ATOM 772 C CA . LEU A 1 107 ? 25.411 0.595 -38.493 1.00 81.31 107 LEU A CA 1
ATOM 773 C C . LEU A 1 107 ? 26.812 0.055 -38.826 1.00 81.31 107 LEU A C 1
ATOM 775 O O . LEU A 1 107 ? 27.645 0.817 -39.328 1.00 81.31 107 LEU A O 1
ATOM 779 N N . ARG A 1 108 ? 27.094 -1.208 -38.498 1.00 69.50 108 ARG A N 1
ATOM 780 C CA . ARG A 1 108 ? 28.413 -1.834 -38.629 1.00 69.50 108 ARG A CA 1
ATOM 781 C C . ARG A 1 108 ? 28.551 -2.627 -39.924 1.00 69.50 108 ARG A C 1
ATOM 783 O O . ARG A 1 108 ? 29.673 -2.585 -40.479 1.00 69.50 108 ARG A O 1
#

Organism: NCBI:txid2126555

Radius of gyration: 24.53 Å; chains: 1; bounding box: 57×20×68 Å

Sequence (108 aa):
MAAGWGVIGEAIANLVAATRGDVSEPLAAIAQRARDAELGDQNAFSEFLSDSVPSAIASFDRTAEGALSAAADFADALAEGVAAAHRAYEEADRRSCDELVRLTEDLR

pLDDT: mean 80.15, std 12.9, range [48.69, 93.94]